Protein AF-A0A965HFL8-F1 (afdb_monomer_lite)

Structure (mmCIF, N/CA/C/O backbone):
data_AF-A0A965HFL8-F1
#
_entry.id   AF-A0A965HFL8-F1
#
loop_
_atom_site.group_PDB
_atom_site.id
_atom_site.type_symbol
_atom_site.label_atom_id
_atom_site.label_alt_id
_atom_site.label_comp_id
_atom_site.label_asym_id
_atom_site.label_entity_id
_atom_site.label_seq_id
_atom_site.pdbx_PDB_ins_code
_atom_site.Cartn_x
_atom_site.Cartn_y
_atom_site.Cartn_z
_atom_site.occupancy
_atom_site.B_iso_or_equiv
_atom_site.auth_seq_id
_atom_site.auth_comp_id
_atom_site.auth_asym_id
_atom_site.auth_atom_id
_atom_site.pdbx_PDB_model_num
ATOM 1 N N . ALA A 1 1 ? 2.613 7.254 3.448 1.00 49.25 1 ALA A N 1
ATOM 2 C CA . ALA A 1 1 ? 1.411 8.092 3.660 1.00 49.25 1 ALA A CA 1
ATOM 3 C C . ALA A 1 1 ? 0.182 7.669 2.830 1.00 49.25 1 ALA A C 1
ATOM 5 O O . ALA A 1 1 ? -0.913 8.074 3.187 1.00 49.25 1 ALA A O 1
ATOM 6 N N . GLY A 1 2 ? 0.302 6.844 1.773 1.00 63.47 2 GLY A N 1
ATOM 7 C CA . GLY A 1 2 ? -0.849 6.484 0.918 1.00 63.47 2 GLY A CA 1
ATOM 8 C C . GLY A 1 2 ? -1.919 5.583 1.558 1.00 63.47 2 GLY A C 1
ATOM 9 O O . GLY A 1 2 ? -3.100 5.767 1.286 1.00 63.47 2 GLY A O 1
ATOM 10 N N . GLY A 1 3 ? -1.536 4.658 2.448 1.00 82.75 3 GLY A N 1
ATOM 11 C CA . GLY A 1 3 ? -2.465 3.659 2.999 1.00 82.75 3 GLY A CA 1
ATOM 12 C C . GLY A 1 3 ? -3.635 4.240 3.803 1.00 82.75 3 GLY A C 1
ATOM 13 O O . GLY A 1 3 ? -4.734 3.706 3.750 1.00 82.75 3 GLY A O 1
ATOM 14 N N . ILE A 1 4 ? -3.449 5.367 4.494 1.00 90.31 4 ILE A N 1
ATOM 15 C CA . ILE A 1 4 ? -4.495 5.965 5.349 1.00 90.31 4 ILE A CA 1
ATOM 16 C C . ILE A 1 4 ? -5.695 6.437 4.548 1.00 90.31 4 ILE A C 1
ATOM 18 O O . ILE A 1 4 ? -6.824 6.285 4.997 1.00 90.31 4 ILE A O 1
ATOM 22 N N . SER A 1 5 ? -5.462 6.969 3.347 1.00 91.12 5 SER A N 1
ATOM 23 C CA . SER A 1 5 ? -6.560 7.422 2.496 1.00 91.12 5 SER A CA 1
ATOM 24 C C . SER A 1 5 ? -7.471 6.272 2.061 1.00 91.12 5 SER A C 1
ATOM 26 O O . SER A 1 5 ? -8.591 6.557 1.652 1.00 91.12 5 SER A O 1
ATOM 28 N N . VAL A 1 6 ? -6.986 5.027 2.094 1.00 93.31 6 VAL A N 1
ATOM 29 C CA . VAL A 1 6 ? -7.710 3.823 1.664 1.00 93.31 6 VAL A CA 1
ATOM 30 C C . VAL A 1 6 ? -8.285 3.070 2.866 1.00 93.31 6 VAL A C 1
ATOM 32 O O . VAL A 1 6 ? -9.464 2.732 2.866 1.00 93.31 6 VAL A O 1
ATOM 35 N N . PHE A 1 7 ? -7.463 2.805 3.887 1.00 94.06 7 PHE A N 1
ATOM 36 C CA . PHE A 1 7 ? -7.832 1.937 5.009 1.00 94.06 7 PHE A CA 1
ATOM 37 C C . PHE A 1 7 ? -8.594 2.648 6.125 1.00 94.06 7 PHE A C 1
ATOM 39 O O . PHE A 1 7 ? -9.350 1.989 6.827 1.00 94.06 7 PHE A O 1
ATOM 46 N N . SER A 1 8 ? -8.408 3.960 6.310 1.00 93.94 8 SER A N 1
ATOM 47 C CA . SER A 1 8 ? -9.190 4.666 7.324 1.00 93.94 8 SER A CA 1
ATOM 48 C C . SER A 1 8 ? -10.638 4.810 6.871 1.00 93.94 8 SER A C 1
ATOM 50 O O . SER A 1 8 ? -10.878 5.155 5.712 1.00 93.94 8 SER A O 1
ATOM 52 N N . SER A 1 9 ? -11.579 4.633 7.799 1.00 95.06 9 SER A N 1
ATOM 53 C CA . SER A 1 9 ? -13.018 4.769 7.550 1.00 95.06 9 SER A CA 1
ATOM 54 C C . SER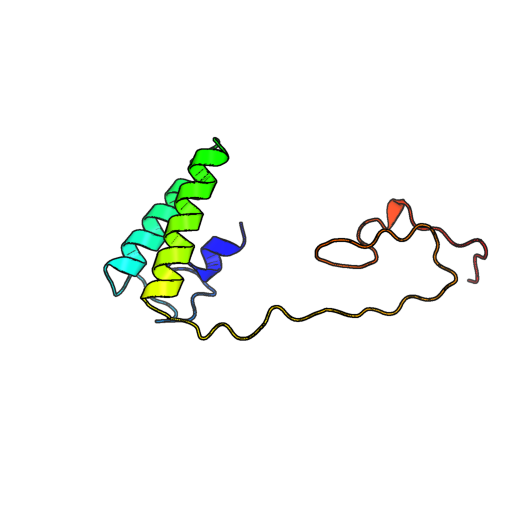 A 1 9 ? -13.368 6.119 6.911 1.00 95.06 9 SER A C 1
ATOM 56 O O . SER A 1 9 ? -14.156 6.197 5.974 1.00 95.06 9 SER A O 1
ATOM 58 N N . LYS A 1 10 ? -12.704 7.198 7.343 1.00 93.62 10 LYS A N 1
ATOM 59 C CA . LYS A 1 10 ? -12.908 8.569 6.830 1.00 93.62 10 LYS A CA 1
ATOM 60 C C . LYS A 1 10 ? -12.005 8.913 5.641 1.00 93.62 10 LYS A C 1
ATOM 62 O O . LYS A 1 10 ? -11.884 10.081 5.262 1.00 93.62 10 LYS A O 1
ATOM 67 N N . GLY A 1 11 ? -11.294 7.927 5.099 1.00 92.19 11 GLY A N 1
ATOM 68 C CA . GLY A 1 11 ? -10.352 8.100 4.003 1.00 92.19 11 GLY A CA 1
ATOM 69 C C . GLY A 1 11 ? -11.059 8.451 2.694 1.00 92.19 11 GLY A C 1
ATOM 70 O O . GLY A 1 11 ? -12.080 7.872 2.341 1.00 92.19 11 GLY A O 1
ATOM 71 N N . ARG A 1 12 ? -10.480 9.371 1.913 1.00 92.25 12 ARG A N 1
ATOM 72 C CA . ARG A 1 12 ? -11.040 9.796 0.613 1.00 92.25 12 ARG A CA 1
ATOM 73 C C . ARG A 1 12 ? -11.174 8.655 -0.407 1.00 92.25 12 ARG A C 1
ATOM 75 O O . ARG A 1 12 ? -11.978 8.750 -1.325 1.00 92.25 12 ARG A O 1
ATOM 82 N N . LEU A 1 13 ? -10.339 7.625 -0.294 1.00 93.38 13 LEU A N 1
ATOM 83 C CA . LEU A 1 13 ? -10.289 6.471 -1.197 1.00 93.38 13 LEU A CA 1
ATOM 84 C C . LEU A 1 13 ? -10.831 5.199 -0.530 1.00 93.38 13 LEU A C 1
ATOM 86 O O . LEU A 1 13 ? -10.563 4.103 -1.020 1.00 93.38 13 LEU A O 1
ATOM 90 N N . HIS A 1 14 ? -11.554 5.335 0.579 1.00 94.25 14 HIS A N 1
ATOM 91 C CA . HIS A 1 14 ? -12.199 4.218 1.248 1.00 94.25 14 HIS A CA 1
ATOM 92 C C . HIS A 1 14 ? -13.309 3.636 0.363 1.00 94.25 14 HIS A C 1
ATOM 94 O O . HIS A 1 14 ? -14.143 4.386 -0.147 1.00 94.25 14 HIS A O 1
ATOM 100 N N . GLN A 1 15 ? -13.276 2.325 0.116 1.00 92.62 15 GLN A N 1
ATOM 101 C CA . GLN A 1 15 ? -14.110 1.704 -0.924 1.00 92.62 15 GLN A CA 1
ATOM 102 C C . GLN A 1 15 ? -15.352 1.006 -0.375 1.00 92.62 15 GLN A C 1
ATOM 104 O O . GLN A 1 15 ? -16.416 1.097 -0.984 1.00 92.62 15 GLN A O 1
ATOM 109 N N . TRP A 1 16 ? -15.236 0.307 0.754 1.00 92.06 16 TRP A N 1
ATOM 110 C CA . TRP A 1 16 ? -16.396 -0.272 1.425 1.00 92.06 16 TRP A CA 1
ATOM 111 C C . TRP A 1 16 ? -17.012 0.816 2.319 1.00 92.06 16 TRP A C 1
ATOM 113 O O . TRP A 1 16 ? -16.280 1.587 2.913 1.00 92.06 16 TRP A O 1
ATOM 123 N N . TYR A 1 17 ? -18.337 0.982 2.332 1.00 93.25 17 TYR A N 1
ATOM 124 C CA . TYR A 1 17 ? -19.014 2.112 3.008 1.00 93.25 17 TYR A CA 1
ATOM 125 C C . TYR A 1 17 ? -18.394 3.507 2.723 1.00 93.25 17 TYR A C 1
ATOM 127 O O . TYR A 1 17 ? -17.917 4.197 3.630 1.00 93.25 17 TYR A O 1
ATOM 135 N N . PRO A 1 18 ? -18.397 3.961 1.454 1.00 92.25 18 PRO A N 1
ATOM 136 C CA . PRO A 1 18 ? -17.708 5.185 1.052 1.00 92.25 18 PRO A CA 1
ATOM 137 C C . PRO A 1 18 ? -18.275 6.442 1.732 1.00 92.25 18 PRO A C 1
ATOM 139 O O . PRO A 1 18 ? -19.480 6.573 1.942 1.00 92.25 18 PRO A O 1
ATOM 142 N N . ASN A 1 19 ? -17.398 7.419 1.995 1.00 89.62 19 ASN A N 1
ATOM 143 C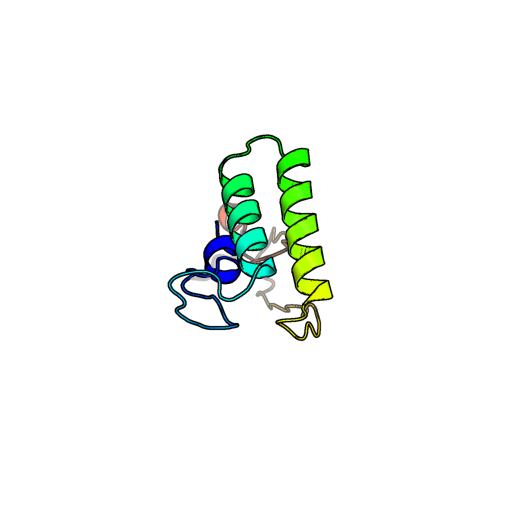 CA . ASN A 1 19 ? -17.716 8.718 2.615 1.00 89.62 19 ASN A CA 1
ATOM 144 C C . ASN A 1 19 ? -18.288 8.646 4.047 1.00 89.62 19 ASN A C 1
ATOM 146 O O . ASN A 1 19 ? -18.987 9.568 4.482 1.00 89.62 19 ASN A O 1
ATOM 150 N N . GLN A 1 20 ? -17.995 7.586 4.805 1.00 91.88 20 GLN A N 1
ATOM 151 C CA . GLN A 1 20 ? -18.433 7.487 6.196 1.00 91.88 20 GLN A CA 1
ATOM 152 C C . GLN A 1 20 ? -17.733 8.512 7.114 1.00 91.88 20 GLN A C 1
ATOM 154 O O . GLN A 1 20 ? -16.545 8.810 6.988 1.00 91.88 20 GLN A O 1
ATOM 159 N N . LYS A 1 21 ? -18.490 9.083 8.064 1.00 91.12 21 LYS A N 1
ATOM 160 C CA . LYS A 1 21 ? -17.967 10.048 9.056 1.00 91.12 21 LYS A CA 1
ATOM 161 C C . LYS A 1 21 ? -17.309 9.374 10.258 1.00 91.12 21 LYS A C 1
ATOM 163 O O . LYS A 1 21 ? -16.547 10.027 10.972 1.00 91.12 21 LYS A O 1
ATOM 168 N N . THR A 1 22 ? -17.647 8.120 10.513 1.00 94.31 22 THR A N 1
ATOM 169 C CA . THR A 1 22 ? -17.212 7.268 11.627 1.00 94.31 22 THR A CA 1
ATOM 170 C C . THR A 1 22 ? -17.252 5.821 11.140 1.00 94.31 22 THR A C 1
ATOM 172 O O . THR A 1 22 ? -18.077 5.551 10.269 1.00 94.31 22 THR A O 1
ATOM 175 N N . PRO A 1 23 ? -16.424 4.916 11.688 1.00 96.81 23 PRO A N 1
ATOM 176 C CA . PRO A 1 23 ? -16.449 3.504 11.307 1.00 96.81 23 PRO A CA 1
ATOM 177 C C . PRO A 1 23 ? -17.840 2.900 11.545 1.00 96.81 23 PRO A C 1
ATOM 179 O O . PRO A 1 23 ? -18.443 3.137 12.596 1.00 96.81 23 PRO A O 1
ATOM 182 N N . ALA A 1 24 ? -18.351 2.144 10.573 1.00 95.69 24 ALA A N 1
ATOM 183 C CA . ALA A 1 24 ? -19.652 1.481 10.644 1.00 95.69 24 ALA A CA 1
ATOM 184 C C . ALA A 1 24 ? -19.608 0.187 11.476 1.00 95.69 24 ALA A C 1
ATOM 186 O O . ALA A 1 24 ? -20.630 -0.252 12.005 1.00 95.69 24 ALA A O 1
ATOM 187 N N . THR A 1 25 ? -18.426 -0.411 11.618 1.00 97.00 25 THR A N 1
ATOM 188 C CA . THR A 1 25 ? -18.197 -1.690 12.297 1.00 97.00 25 THR A CA 1
ATOM 189 C C . THR A 1 25 ? -17.060 -1.607 13.321 1.00 97.00 25 THR A C 1
ATOM 191 O O . THR A 1 25 ? -16.220 -0.703 13.305 1.00 97.00 25 THR A O 1
ATOM 194 N N . ALA A 1 26 ? -17.008 -2.589 14.226 1.00 98.00 26 ALA A N 1
ATOM 195 C CA . ALA A 1 26 ? -15.950 -2.672 15.232 1.00 98.00 26 ALA A CA 1
ATOM 196 C C . ALA A 1 26 ? -14.564 -2.923 14.613 1.00 98.00 26 ALA A C 1
ATOM 198 O O . ALA A 1 26 ? -13.567 -2.376 15.087 1.00 98.00 26 ALA A O 1
ATOM 199 N N . TRP A 1 27 ? -14.489 -3.716 13.541 1.00 97.75 27 TRP A N 1
ATOM 200 C CA . TRP A 1 27 ? -13.220 -4.012 12.879 1.00 97.75 27 TRP A CA 1
ATOM 201 C C . TRP A 1 27 ? -12.679 -2.799 12.112 1.00 97.75 27 TRP A C 1
ATOM 203 O O . TRP A 1 27 ? -11.473 -2.558 12.131 1.00 97.75 27 TRP A O 1
ATOM 213 N N . GLU A 1 28 ? -13.547 -1.968 11.523 1.00 97.62 28 GLU A N 1
ATOM 214 C CA . GLU A 1 28 ? -13.132 -0.695 10.917 1.00 97.62 28 GLU A CA 1
ATOM 215 C C . GLU A 1 28 ? -12.568 0.263 11.967 1.00 97.62 28 GLU A C 1
ATOM 217 O O . GLU A 1 28 ? -11.531 0.884 11.740 1.00 97.62 28 GLU A O 1
ATOM 222 N N . ALA A 1 29 ? -13.204 0.345 13.142 1.00 98.06 29 ALA A N 1
ATOM 223 C CA . ALA A 1 29 ? -12.695 1.152 14.249 1.00 98.06 29 ALA A CA 1
ATOM 224 C C . ALA A 1 29 ? -11.307 0.676 14.710 1.00 98.06 29 ALA A C 1
ATOM 226 O O . ALA A 1 29 ? -10.435 1.495 15.011 1.00 98.06 29 ALA A O 1
ATOM 227 N N . ARG A 1 30 ? -11.076 -0.643 14.705 1.00 98.31 30 ARG A N 1
ATOM 228 C CA . ARG A 1 30 ? -9.766 -1.224 15.009 1.00 98.31 30 ARG A CA 1
ATOM 229 C C . ARG A 1 30 ? -8.724 -0.882 13.942 1.00 98.31 30 ARG A C 1
ATOM 231 O O . ARG A 1 30 ? -7.604 -0.517 14.292 1.00 98.31 30 ARG A O 1
ATOM 238 N N . ILE A 1 31 ? -9.077 -0.939 12.658 1.00 97.56 31 ILE A N 1
ATOM 239 C CA . ILE A 1 31 ? -8.181 -0.498 11.578 1.00 97.56 31 ILE A CA 1
ATOM 240 C C . ILE A 1 31 ? -7.841 0.989 11.731 1.00 97.56 31 ILE A C 1
ATOM 242 O O . ILE A 1 31 ? -6.667 1.346 11.639 1.00 97.56 31 ILE A O 1
ATOM 246 N N . ASP A 1 32 ? -8.819 1.854 12.013 1.00 97.19 32 ASP A N 1
ATOM 247 C CA . ASP A 1 32 ? -8.575 3.284 12.248 1.00 97.19 32 ASP A CA 1
ATOM 248 C C . ASP A 1 32 ? -7.560 3.520 13.383 1.00 97.19 32 ASP A C 1
ATOM 250 O O . ASP A 1 32 ? -6.629 4.322 13.237 1.00 97.19 32 ASP A O 1
ATOM 254 N N . GLU A 1 33 ? -7.700 2.795 14.497 1.00 97.75 33 GLU A N 1
ATOM 255 C CA . GLU A 1 33 ? -6.762 2.836 15.623 1.00 97.75 33 GLU A CA 1
ATOM 256 C C . GLU A 1 33 ? -5.348 2.409 15.197 1.00 97.75 33 GLU A C 1
ATOM 258 O O . GLU A 1 33 ? -4.383 3.151 15.410 1.00 97.75 33 GLU A O 1
ATOM 263 N N . LEU A 1 34 ? -5.219 1.249 14.546 1.00 97.62 34 LEU A N 1
ATOM 264 C CA . LEU A 1 34 ? -3.939 0.694 14.092 1.00 97.62 34 LEU A CA 1
ATOM 265 C C . LEU A 1 34 ? -3.236 1.614 13.087 1.00 97.62 34 LEU A C 1
ATOM 267 O O . LEU A 1 34 ? -2.028 1.850 13.187 1.00 97.62 34 LEU A O 1
ATOM 271 N N . MET A 1 35 ? -3.988 2.185 12.143 1.00 95.44 35 MET A N 1
ATOM 272 C CA . MET A 1 35 ? -3.459 3.126 11.154 1.00 95.44 35 MET A CA 1
ATOM 273 C C . MET A 1 35 ? -2.992 4.435 11.811 1.00 95.44 35 MET A C 1
ATOM 275 O O . MET A 1 35 ? -1.957 4.984 11.422 1.00 95.44 35 MET A O 1
ATOM 279 N N . SER A 1 36 ? -3.690 4.910 12.849 1.00 95.56 36 SER A N 1
ATOM 280 C CA . SER A 1 36 ? -3.254 6.051 13.669 1.00 95.56 36 SER A CA 1
ATOM 281 C C . SER A 1 36 ? -1.985 5.736 14.478 1.00 95.56 36 SER A C 1
ATOM 283 O O . SER A 1 36 ? -1.053 6.546 14.512 1.00 95.56 36 SER A O 1
ATOM 285 N N . LEU A 1 37 ? -1.892 4.546 15.085 1.00 96.25 37 LEU A N 1
ATOM 286 C CA . LEU A 1 37 ? -0.699 4.097 15.815 1.00 96.25 37 LEU A CA 1
ATOM 287 C C . LEU A 1 37 ? 0.524 3.980 14.899 1.00 96.25 37 LEU A C 1
ATOM 289 O O . LEU A 1 37 ? 1.622 4.401 15.277 1.00 96.25 37 LEU A O 1
ATOM 293 N N . GLN A 1 38 ? 0.336 3.474 13.678 1.00 94.75 38 GLN A N 1
ATOM 294 C CA . GLN A 1 38 ? 1.400 3.361 12.682 1.00 94.75 38 GLN A CA 1
ATOM 295 C C . GLN A 1 38 ? 2.028 4.725 12.348 1.00 94.75 38 GLN A C 1
ATOM 297 O O . GLN A 1 38 ? 3.244 4.800 12.173 1.00 94.75 38 GLN A O 1
ATOM 302 N N . LEU A 1 39 ? 1.237 5.805 12.296 1.00 91.75 39 LEU A N 1
ATOM 303 C CA . LEU A 1 39 ? 1.751 7.160 12.046 1.00 91.75 39 LEU A CA 1
ATOM 304 C C . LEU A 1 39 ? 2.614 7.713 13.178 1.00 91.75 39 LEU A C 1
ATOM 306 O O . LEU A 1 39 ? 3.514 8.509 12.924 1.00 91.75 39 LEU A O 1
ATOM 310 N N . ARG A 1 40 ? 2.299 7.346 14.422 1.00 94.81 40 ARG A N 1
ATOM 311 C CA . ARG A 1 40 ? 2.907 7.932 15.627 1.00 94.81 40 ARG A CA 1
ATOM 312 C C . ARG A 1 40 ? 4.086 7.123 16.158 1.00 94.81 40 ARG A C 1
ATOM 314 O O . ARG A 1 40 ? 4.826 7.603 17.008 1.00 94.81 40 ARG A O 1
ATOM 321 N N . THR A 1 41 ? 4.261 5.900 15.672 1.00 96.19 41 THR A N 1
ATOM 322 C CA . THR A 1 41 ? 5.302 4.984 16.143 1.00 96.19 41 THR A CA 1
ATOM 323 C C . THR A 1 41 ? 6.536 5.093 15.255 1.00 96.19 41 THR A C 1
ATOM 325 O O . THR A 1 41 ? 6.444 4.911 14.048 1.00 96.19 41 THR A O 1
ATOM 328 N N . LEU A 1 42 ? 7.710 5.367 15.828 1.00 95.56 42 LEU A N 1
ATOM 329 C CA . LEU A 1 42 ? 8.963 5.437 15.058 1.00 95.56 42 LEU A CA 1
ATOM 330 C C . LEU A 1 42 ? 9.630 4.064 14.900 1.00 95.56 42 LEU A C 1
ATOM 332 O O . LEU A 1 42 ? 10.192 3.765 13.842 1.00 95.56 42 LEU A O 1
ATOM 336 N N . ASP A 1 43 ? 9.501 3.209 15.917 1.00 97.62 43 ASP A N 1
ATOM 337 C CA . ASP A 1 43 ? 10.045 1.853 15.914 1.00 97.62 43 ASP A CA 1
ATOM 338 C C . ASP A 1 43 ? 9.444 1.013 14.775 1.00 97.62 43 ASP A C 1
ATOM 340 O O . ASP A 1 43 ? 8.225 0.855 14.650 1.00 97.62 43 ASP A O 1
ATOM 344 N N . TYR A 1 44 ? 10.309 0.508 13.894 1.00 96.31 44 TYR A N 1
ATOM 345 C CA . TYR A 1 44 ? 9.887 -0.202 12.688 1.00 96.31 44 TYR A CA 1
ATOM 346 C C . TYR A 1 44 ? 9.244 -1.568 12.988 1.00 96.31 44 TYR A C 1
ATOM 348 O O . TYR A 1 44 ? 8.138 -1.802 12.489 1.00 96.31 44 TYR A O 1
ATOM 356 N N . PRO A 1 45 ? 9.849 -2.454 13.808 1.00 97.88 45 PRO A N 1
ATOM 357 C CA . PRO A 1 45 ? 9.224 -3.721 14.184 1.00 97.88 45 PRO A CA 1
ATOM 358 C C . PRO A 1 45 ? 7.829 -3.543 14.788 1.00 97.88 45 PRO A C 1
ATOM 360 O O . PRO A 1 45 ? 6.908 -4.280 14.438 1.00 97.88 45 PRO A O 1
ATOM 363 N N . THR A 1 46 ? 7.646 -2.537 15.644 1.00 97.56 46 THR A N 1
ATOM 364 C CA . THR A 1 46 ? 6.344 -2.230 16.247 1.00 97.56 46 THR A CA 1
ATOM 365 C C . THR A 1 46 ? 5.338 -1.741 15.206 1.00 97.56 46 THR A C 1
ATOM 367 O O . THR A 1 46 ? 4.227 -2.263 15.142 1.00 97.56 46 THR A O 1
ATOM 370 N N . ARG A 1 47 ? 5.729 -0.813 14.318 1.00 96.44 47 ARG A N 1
ATOM 371 C CA . ARG A 1 47 ? 4.862 -0.366 13.209 1.00 96.44 47 ARG A CA 1
ATOM 372 C C . ARG A 1 47 ? 4.412 -1.504 12.301 1.00 96.44 47 ARG A C 1
ATOM 374 O O . ARG A 1 47 ? 3.267 -1.499 11.851 1.00 96.44 47 ARG A O 1
ATOM 381 N N . ARG A 1 48 ? 5.310 -2.450 12.014 1.00 96.62 48 ARG A N 1
ATOM 382 C CA . ARG A 1 48 ? 5.011 -3.606 11.167 1.00 96.62 48 ARG A CA 1
ATOM 383 C C . ARG A 1 48 ? 3.910 -4.468 11.784 1.00 96.62 48 ARG A C 1
ATOM 385 O O . ARG A 1 48 ? 2.949 -4.764 11.087 1.00 96.62 48 ARG A O 1
ATOM 392 N N . LYS A 1 49 ? 3.988 -4.764 13.087 1.00 98.06 49 LYS A N 1
ATOM 393 C CA . LYS A 1 49 ? 2.957 -5.546 13.796 1.00 98.06 49 LYS A CA 1
ATOM 394 C C . LYS A 1 49 ? 1.559 -4.938 13.658 1.00 98.06 49 LYS A C 1
ATOM 396 O O . LYS A 1 49 ? 0.606 -5.675 13.434 1.00 98.06 49 LYS A O 1
ATOM 401 N N . TYR A 1 50 ? 1.436 -3.610 13.729 1.00 97.75 50 TYR A N 1
ATOM 402 C CA . TYR A 1 50 ? 0.142 -2.950 13.526 1.00 97.75 50 TYR A CA 1
ATOM 403 C C . TYR A 1 50 ? -0.413 -3.180 12.120 1.00 97.75 50 TYR A C 1
ATOM 405 O O . TYR A 1 50 ? -1.603 -3.426 11.958 1.00 97.75 50 TYR A O 1
ATOM 413 N N . PHE A 1 51 ? 0.438 -3.118 11.093 1.00 96.62 51 PHE A N 1
ATOM 414 C CA . PHE A 1 51 ? -0.006 -3.351 9.720 1.00 96.62 51 PHE A CA 1
ATOM 415 C C . PHE A 1 51 ? -0.265 -4.831 9.415 1.00 96.62 51 PHE A C 1
ATOM 417 O O . PHE A 1 51 ? -1.132 -5.142 8.603 1.00 96.62 51 PHE A O 1
ATOM 424 N N . ASP A 1 52 ? 0.457 -5.743 10.064 1.00 98.00 52 ASP A N 1
ATOM 425 C CA . ASP A 1 52 ? 0.182 -7.180 9.989 1.00 98.00 52 ASP A CA 1
ATOM 426 C C . ASP A 1 52 ? -1.223 -7.485 10.546 1.00 98.00 52 ASP A C 1
ATOM 428 O O . ASP A 1 52 ? -1.970 -8.257 9.948 1.00 98.00 52 ASP A O 1
ATOM 432 N N . GLU A 1 53 ? -1.635 -6.815 11.630 1.00 98.38 53 GLU A N 1
ATOM 433 C CA . GLU A 1 53 ? -2.999 -6.927 12.167 1.00 98.38 53 GLU A CA 1
ATOM 434 C C . GLU A 1 53 ? -4.051 -6.333 11.215 1.00 98.38 53 GLU A C 1
ATOM 436 O O . GLU A 1 53 ? -5.077 -6.967 10.981 1.00 98.38 53 GLU A O 1
ATOM 441 N N . VAL A 1 54 ? -3.784 -5.177 10.591 1.00 97.44 54 VAL A N 1
ATOM 442 C CA . VAL A 1 54 ? -4.671 -4.624 9.546 1.00 97.44 54 VAL A CA 1
ATOM 443 C C . VAL A 1 54 ? -4.855 -5.626 8.403 1.00 97.44 54 VAL A C 1
ATOM 445 O O . VAL A 1 54 ? -5.984 -5.877 7.991 1.00 97.44 54 VAL A O 1
ATOM 448 N N . GLN A 1 55 ? -3.772 -6.235 7.908 1.00 96.69 55 GLN A N 1
ATOM 449 C CA . GLN A 1 55 ? -3.845 -7.243 6.844 1.00 96.69 55 GLN A CA 1
ATOM 450 C C . GLN A 1 55 ? -4.652 -8.474 7.265 1.00 96.69 55 GLN A C 1
ATOM 452 O O . GLN A 1 55 ? -5.424 -8.991 6.460 1.00 96.69 55 GLN A O 1
ATOM 457 N N . LYS A 1 56 ? -4.515 -8.914 8.521 1.00 98.19 56 LYS A N 1
ATOM 458 C CA . LYS A 1 56 ? -5.323 -10.007 9.067 1.00 98.19 56 LYS A CA 1
ATOM 459 C C . LYS A 1 56 ? -6.812 -9.660 9.062 1.00 98.19 56 LYS A C 1
ATOM 461 O O . LYS A 1 56 ? -7.591 -10.425 8.511 1.00 98.19 56 LYS A O 1
ATOM 466 N N . ILE A 1 57 ? -7.192 -8.493 9.586 1.00 98.00 57 ILE A N 1
ATOM 467 C CA . ILE A 1 57 ? -8.595 -8.045 9.597 1.00 98.00 57 ILE A CA 1
ATOM 468 C C . ILE A 1 57 ? -9.159 -7.986 8.170 1.00 98.00 57 ILE A C 1
ATOM 470 O O . ILE A 1 57 ? -10.244 -8.493 7.913 1.00 98.00 57 ILE A O 1
ATOM 474 N N . MET A 1 58 ? -8.405 -7.431 7.216 1.00 96.44 58 MET A N 1
ATOM 475 C CA . MET A 1 58 ? -8.820 -7.381 5.807 1.00 96.44 58 MET A CA 1
ATOM 476 C C . MET A 1 58 ? -9.009 -8.779 5.193 1.00 96.44 58 MET A C 1
ATOM 478 O O . MET A 1 58 ? -9.848 -8.945 4.310 1.00 96.44 58 MET A O 1
ATOM 482 N N . SER A 1 59 ? -8.237 -9.773 5.641 1.00 96.19 59 SER A N 1
ATOM 483 C CA . SER A 1 59 ? -8.379 -11.169 5.214 1.00 96.19 59 SER A CA 1
ATOM 484 C C . SER A 1 59 ? -9.575 -11.869 5.859 1.00 96.19 59 SER A C 1
ATOM 486 O O . SER A 1 59 ? -10.180 -12.712 5.205 1.00 96.19 59 SER A O 1
ATOM 488 N N . ASP A 1 60 ? -9.890 -11.555 7.116 1.00 97.50 60 ASP A N 1
ATOM 489 C CA . ASP A 1 60 ? -10.990 -12.179 7.859 1.00 97.50 60 ASP A CA 1
ATOM 490 C C . ASP A 1 60 ? -12.352 -11.606 7.417 1.00 97.50 60 ASP A C 1
ATOM 492 O O . ASP A 1 60 ? -13.304 -12.352 7.202 1.00 97.50 60 ASP A O 1
ATOM 496 N N . GLU A 1 61 ? -12.434 -10.286 7.221 1.00 97.31 61 GLU A N 1
ATOM 497 C CA . GLU A 1 61 ? -13.673 -9.574 6.864 1.00 97.31 61 GLU A CA 1
ATOM 498 C C . GLU A 1 61 ? -13.913 -9.518 5.347 1.00 97.31 61 GLU A C 1
ATOM 500 O O . GLU A 1 61 ? -15.037 -9.327 4.884 1.00 97.31 61 GLU A O 1
ATOM 505 N N . THR A 1 62 ? -12.864 -9.706 4.541 1.00 95.69 62 THR A N 1
ATOM 506 C CA . THR A 1 62 ? -12.925 -9.774 3.068 1.00 95.69 62 THR A CA 1
ATOM 507 C C . THR A 1 62 ? -13.674 -8.616 2.372 1.00 95.69 62 THR A C 1
ATOM 509 O O . THR A 1 62 ? -14.432 -8.855 1.430 1.00 95.69 62 THR A O 1
ATOM 512 N N . PRO A 1 63 ? -13.456 -7.331 2.736 1.00 95.00 63 PRO A N 1
ATOM 513 C CA . PRO A 1 63 ? -14.114 -6.212 2.045 1.00 95.00 63 PRO A CA 1
ATOM 514 C C . PRO A 1 63 ? -13.655 -6.060 0.582 1.00 95.00 63 PRO A C 1
ATOM 516 O O . PRO A 1 63 ? -14.282 -5.342 -0.197 1.00 95.00 63 PRO A O 1
ATOM 519 N N . TYR A 1 64 ? -12.567 -6.737 0.198 1.00 93.62 64 TYR A N 1
ATOM 520 C CA . TYR A 1 64 ? -12.106 -6.871 -1.178 1.00 93.62 64 TYR A CA 1
ATOM 521 C C . TYR A 1 64 ? -11.937 -8.335 -1.567 1.00 93.62 64 TYR A C 1
ATOM 523 O O . TYR A 1 64 ? -11.512 -9.166 -0.766 1.00 93.62 64 TYR A O 1
ATOM 531 N N . ILE A 1 65 ? -12.143 -8.607 -2.854 1.00 93.00 65 ILE A N 1
ATOM 532 C CA . ILE A 1 65 ? -11.722 -9.853 -3.493 1.00 93.00 65 ILE A CA 1
ATOM 533 C C . ILE A 1 65 ? -10.359 -9.597 -4.141 1.00 93.00 65 ILE A C 1
ATOM 535 O O . ILE A 1 65 ? -10.263 -8.985 -5.206 1.00 93.00 65 ILE A O 1
ATOM 539 N N . TYR A 1 66 ? -9.290 -10.032 -3.478 1.00 90.69 66 TYR A N 1
ATOM 540 C CA . TYR A 1 66 ? -7.933 -9.925 -4.010 1.00 90.69 66 TYR A CA 1
ATOM 541 C C . TYR A 1 66 ? -7.713 -10.982 -5.100 1.00 90.69 66 TYR A C 1
ATOM 543 O O . TYR A 1 66 ? -7.850 -12.173 -4.842 1.00 90.69 66 TYR A O 1
ATOM 551 N N . LEU A 1 67 ? -7.381 -10.545 -6.319 1.00 93.12 67 LEU A N 1
ATOM 552 C CA . LEU A 1 67 ? -7.202 -11.439 -7.468 1.00 93.12 67 LEU A CA 1
ATOM 553 C C . LEU A 1 67 ? -5.734 -11.834 -7.663 1.00 93.12 67 LEU A C 1
ATOM 555 O O . LEU A 1 67 ? -5.334 -12.948 -7.345 1.00 93.12 67 LEU A O 1
ATOM 559 N N . VAL A 1 68 ? -4.926 -10.920 -8.205 1.00 93.19 68 VAL A N 1
ATOM 560 C CA . VAL A 1 68 ? -3.523 -11.164 -8.559 1.00 93.19 68 VAL A CA 1
ATOM 561 C C . VAL A 1 68 ? -2.683 -9.915 -8.331 1.00 93.19 68 VAL A C 1
ATOM 563 O O . VAL A 1 68 ? -3.163 -8.790 -8.482 1.00 93.19 68 VAL A O 1
ATOM 566 N N . THR A 1 69 ? -1.399 -10.112 -8.049 1.00 89.81 69 THR A N 1
ATOM 567 C CA . THR A 1 69 ? -0.395 -9.056 -8.200 1.00 89.81 69 THR A CA 1
ATOM 568 C C . THR A 1 69 ? 0.020 -9.016 -9.665 1.00 89.81 69 THR A C 1
ATOM 570 O O . THR A 1 69 ? 0.705 -9.919 -10.143 1.00 89.81 69 THR A O 1
ATOM 573 N N . ALA A 1 70 ? -0.445 -8.008 -10.402 1.00 88.38 70 ALA A N 1
ATOM 574 C CA . ALA A 1 70 ? -0.181 -7.908 -11.833 1.00 88.38 70 ALA A CA 1
ATOM 575 C C . ALA A 1 70 ? 1.306 -7.636 -12.121 1.00 88.38 70 ALA A C 1
ATOM 577 O O . ALA A 1 70 ? 1.916 -6.757 -11.512 1.00 88.38 70 ALA A O 1
ATOM 578 N N . ASN A 1 71 ? 1.863 -8.346 -13.105 1.00 87.19 71 ASN A N 1
ATOM 579 C CA . ASN A 1 71 ? 3.152 -7.988 -13.692 1.00 87.19 71 ASN A CA 1
ATOM 580 C C . ASN A 1 71 ? 2.994 -6.723 -14.544 1.00 87.19 71 ASN A C 1
ATOM 582 O O . ASN A 1 71 ? 2.029 -6.595 -15.299 1.00 87.19 71 ASN A O 1
ATOM 586 N N . ALA A 1 72 ? 3.963 -5.813 -14.462 1.00 85.12 72 ALA A N 1
ATOM 587 C CA . ALA A 1 72 ? 4.046 -4.646 -15.331 1.00 85.12 72 ALA A CA 1
ATOM 588 C C . ALA A 1 72 ? 5.185 -4.828 -16.342 1.00 85.12 72 ALA A C 1
ATOM 590 O O . ALA A 1 72 ? 6.295 -5.206 -15.973 1.00 85.12 72 ALA A O 1
ATOM 591 N N . TYR A 1 73 ? 4.913 -4.523 -17.611 1.00 87.81 73 TYR A N 1
ATOM 592 C CA . TYR A 1 73 ? 5.899 -4.552 -18.688 1.00 87.81 73 TYR A CA 1
ATOM 593 C C . TYR A 1 73 ? 6.042 -3.149 -19.273 1.00 87.81 73 TYR A C 1
ATOM 595 O O . TYR A 1 73 ? 5.047 -2.490 -19.570 1.00 87.81 73 TYR A O 1
ATOM 603 N N . VAL A 1 74 ? 7.280 -2.694 -19.454 1.00 88.75 74 VAL A N 1
ATOM 604 C CA . VAL A 1 74 ? 7.599 -1.413 -20.096 1.00 88.75 74 VAL A CA 1
ATOM 605 C C . VAL A 1 74 ? 8.686 -1.650 -21.137 1.00 88.75 74 VAL A C 1
ATOM 607 O O . VAL A 1 74 ? 9.659 -2.355 -20.880 1.00 88.75 74 VAL A O 1
ATOM 610 N N . GLY A 1 75 ? 8.525 -1.035 -22.308 1.00 90.12 75 GLY A N 1
ATOM 611 C CA . GLY A 1 75 ? 9.554 -0.979 -23.343 1.00 90.12 75 GLY A CA 1
ATOM 612 C C . GLY A 1 75 ? 10.363 0.313 -23.256 1.00 90.12 75 GLY A C 1
ATOM 613 O O . GLY A 1 75 ? 9.808 1.389 -23.038 1.00 90.12 75 GLY A O 1
ATOM 614 N N . LEU A 1 76 ? 11.673 0.217 -23.473 1.00 89.56 76 LEU A N 1
ATOM 615 C CA . LEU A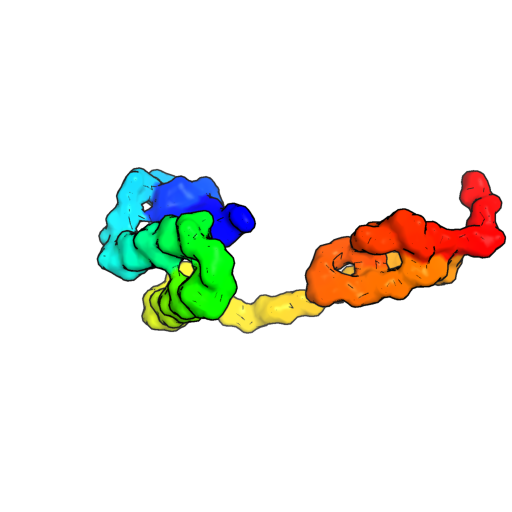 1 76 ? 12.569 1.367 -23.567 1.00 89.56 76 LEU A CA 1
ATOM 616 C C . LEU A 1 76 ? 13.493 1.195 -24.775 1.00 89.56 76 LEU A C 1
ATOM 618 O O . LEU A 1 76 ? 13.946 0.091 -25.068 1.00 89.56 76 LEU A O 1
ATOM 622 N N . LYS A 1 77 ? 13.759 2.290 -25.498 1.00 90.81 77 LYS A N 1
ATOM 623 C CA . LYS A 1 77 ? 14.672 2.266 -26.651 1.00 90.81 77 LYS A CA 1
ATOM 624 C C . LYS A 1 77 ? 16.075 1.849 -26.200 1.00 90.81 77 LYS A C 1
ATOM 626 O O . LYS A 1 77 ? 16.600 2.424 -25.250 1.00 90.81 77 LYS A O 1
ATOM 631 N N . GLU A 1 78 ? 16.717 0.962 -26.960 1.00 89.31 78 GLU A N 1
ATOM 632 C CA . GLU A 1 78 ? 18.038 0.389 -26.638 1.00 89.31 78 GLU A CA 1
ATOM 633 C C . GLU A 1 78 ? 19.168 1.430 -26.504 1.00 89.31 78 GLU A C 1
ATOM 635 O O . GLU A 1 78 ? 20.200 1.164 -25.882 1.00 89.31 78 GLU A O 1
ATOM 640 N N . ARG A 1 79 ? 18.975 2.642 -27.044 1.00 91.62 79 ARG A N 1
ATOM 641 C CA . ARG A 1 79 ? 19.939 3.746 -26.914 1.00 91.62 79 ARG A CA 1
ATOM 642 C C . ARG A 1 79 ? 20.202 4.158 -25.463 1.00 91.62 79 ARG A C 1
ATOM 644 O O . ARG A 1 79 ? 21.277 4.667 -25.172 1.00 91.62 79 ARG A O 1
ATOM 651 N N . TRP A 1 80 ? 19.229 3.958 -24.576 1.00 92.12 80 TRP A N 1
ATOM 652 C CA . TRP A 1 80 ? 19.346 4.329 -23.172 1.00 92.12 80 TRP A CA 1
ATOM 653 C C . TRP A 1 80 ? 20.114 3.258 -22.407 1.00 92.12 80 TRP A C 1
ATOM 655 O O . TRP A 1 80 ? 19.772 2.076 -22.456 1.00 92.12 80 TRP A O 1
ATOM 665 N N . LYS A 1 81 ? 21.167 3.680 -21.713 1.00 92.62 81 LYS A N 1
ATOM 666 C CA . LYS A 1 81 ? 22.068 2.818 -20.951 1.00 92.62 81 LYS A CA 1
ATOM 667 C C . LYS A 1 81 ? 21.983 3.138 -19.460 1.00 92.62 81 LYS A C 1
ATOM 669 O O . LYS A 1 81 ? 21.447 4.170 -19.066 1.00 92.62 81 LYS A O 1
ATOM 674 N N . ASN A 1 82 ? 22.520 2.217 -18.657 1.00 94.75 82 ASN A N 1
ATOM 675 C CA . ASN A 1 82 ? 22.524 2.274 -17.193 1.00 94.75 82 ASN A CA 1
ATOM 676 C C . ASN A 1 82 ? 21.123 2.261 -16.544 1.00 94.75 82 ASN A C 1
ATOM 678 O O . ASN A 1 82 ? 20.888 2.854 -15.495 1.00 94.75 82 ASN A O 1
ATOM 682 N N . ILE A 1 83 ? 20.174 1.559 -17.167 1.00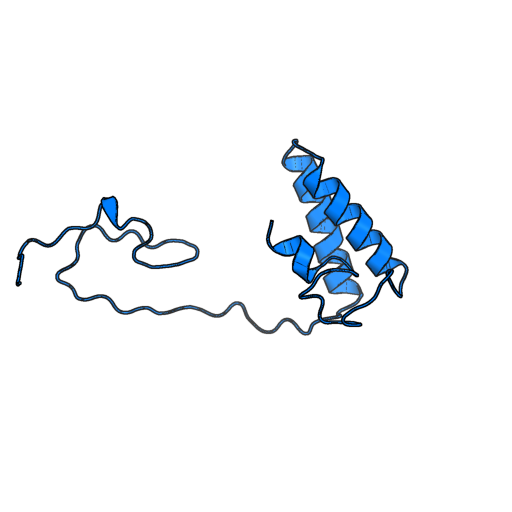 93.06 83 ILE A N 1
ATOM 683 C CA . ILE A 1 83 ? 18.833 1.362 -16.607 1.00 93.06 83 ILE A CA 1
ATOM 684 C C . ILE A 1 83 ? 18.920 0.349 -15.465 1.00 93.06 83 ILE A C 1
ATOM 686 O O . ILE A 1 83 ? 19.404 -0.768 -15.660 1.00 93.06 83 ILE A O 1
ATOM 690 N N . LYS A 1 84 ? 18.403 0.712 -14.291 1.00 92.44 84 LYS A N 1
ATOM 691 C CA . LYS A 1 84 ? 18.273 -0.192 -13.143 1.00 92.44 84 LYS A CA 1
ATOM 692 C C . LYS A 1 84 ? 16.802 -0.566 -12.990 1.00 92.44 84 LYS A C 1
ATOM 694 O O . LYS A 1 84 ? 15.966 0.319 -12.866 1.00 92.44 84 LYS A O 1
ATOM 699 N N . ILE A 1 85 ? 16.461 -1.855 -13.001 1.00 90.19 85 ILE A N 1
ATOM 700 C CA . ILE A 1 85 ? 15.059 -2.292 -12.876 1.00 90.19 85 ILE A CA 1
ATOM 701 C C . ILE A 1 85 ? 14.602 -2.075 -11.423 1.00 90.19 85 ILE A C 1
ATOM 703 O O . ILE A 1 85 ? 15.170 -2.708 -10.528 1.00 90.19 85 ILE A O 1
ATOM 707 N N . PRO A 1 86 ? 13.612 -1.201 -11.150 1.00 90.19 86 PRO A N 1
ATOM 708 C CA 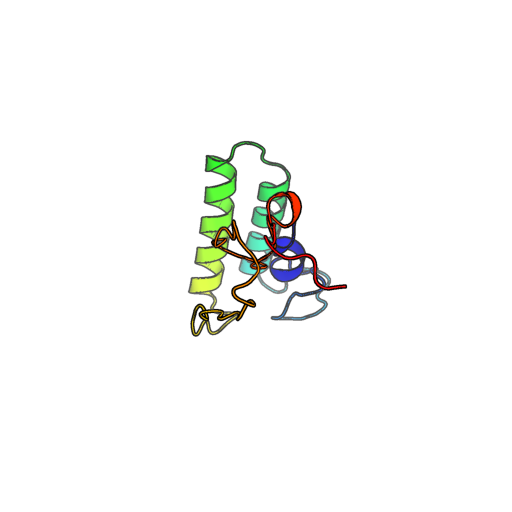. PRO A 1 86 ? 13.105 -1.028 -9.797 1.00 90.19 86 PRO A CA 1
ATOM 709 C C . PRO A 1 86 ? 12.138 -2.165 -9.426 1.00 90.19 86 PRO A C 1
ATOM 711 O O . PRO A 1 86 ? 11.444 -2.691 -10.297 1.00 90.19 86 PRO A O 1
ATOM 714 N N . PRO A 1 87 ? 12.004 -2.500 -8.130 1.00 83.75 87 PRO A N 1
ATOM 715 C CA . PRO A 1 87 ? 10.971 -3.428 -7.665 1.00 83.75 87 PRO A CA 1
ATOM 716 C C . PRO A 1 87 ? 9.548 -2.858 -7.812 1.00 83.75 87 PRO A C 1
ATOM 718 O O . PRO A 1 87 ? 8.587 -3.616 -7.891 1.00 83.75 87 PRO A O 1
ATOM 721 N N . LEU A 1 88 ? 9.402 -1.527 -7.838 1.00 84.44 88 LEU A N 1
ATOM 722 C CA . LEU A 1 88 ? 8.137 -0.826 -8.056 1.00 84.44 88 LEU A CA 1
ATOM 723 C C . LEU A 1 88 ? 8.404 0.548 -8.685 1.00 84.44 88 LEU A C 1
ATOM 725 O O . LEU A 1 88 ? 9.329 1.245 -8.274 1.00 84.44 88 LEU A O 1
ATOM 729 N N . GLY A 1 89 ? 7.551 0.969 -9.619 1.00 85.25 89 GLY A N 1
ATOM 730 C CA . GLY A 1 89 ? 7.577 2.317 -10.190 1.00 85.25 89 GLY A CA 1
ATOM 731 C C . GLY A 1 89 ? 8.121 2.379 -11.617 1.00 85.25 89 GLY A C 1
ATOM 732 O O . GLY A 1 89 ? 8.078 1.405 -12.363 1.00 85.25 89 GLY A O 1
ATOM 733 N N . SER A 1 90 ? 8.569 3.569 -12.017 1.00 88.31 90 SER A N 1
ATOM 734 C CA . SER A 1 90 ? 9.002 3.859 -13.388 1.00 88.31 90 SER A CA 1
ATOM 735 C C . SER A 1 90 ? 10.378 3.266 -13.703 1.00 88.31 90 SER A C 1
ATOM 737 O O . SER A 1 90 ? 11.290 3.386 -12.891 1.00 88.31 90 SER A O 1
ATOM 739 N N . LEU A 1 91 ? 10.576 2.730 -14.917 1.00 90.12 91 LEU A N 1
ATOM 740 C CA . LEU A 1 91 ? 11.899 2.278 -15.387 1.00 90.12 91 LEU A CA 1
ATOM 741 C C . LEU A 1 91 ? 12.961 3.387 -15.396 1.00 90.12 91 LEU A C 1
ATOM 743 O O . LEU A 1 91 ? 14.146 3.081 -15.399 1.00 90.12 91 LEU A O 1
ATOM 747 N N . VAL A 1 92 ? 12.549 4.657 -15.410 1.00 91.88 92 VAL A N 1
ATOM 748 C CA . VAL A 1 92 ? 13.456 5.815 -15.380 1.00 91.88 92 VAL A CA 1
ATOM 749 C C . VAL A 1 92 ? 13.563 6.439 -13.984 1.00 91.88 92 VAL A C 1
ATOM 751 O O . VAL A 1 92 ? 13.787 7.635 -13.861 1.00 91.88 92 VAL A O 1
ATOM 754 N N . TRP A 1 93 ? 13.364 5.664 -12.912 1.00 92.50 93 TRP A N 1
ATOM 755 C CA . TRP A 1 93 ? 13.516 6.168 -11.538 1.00 92.50 93 TRP A CA 1
ATOM 756 C C . TRP A 1 93 ? 14.932 6.693 -11.250 1.00 92.50 93 TRP A C 1
ATOM 758 O O . TRP A 1 93 ? 15.070 7.616 -10.457 1.00 92.50 93 TRP A O 1
ATOM 768 N N . ASN A 1 94 ? 15.950 6.127 -11.908 1.00 94.19 94 ASN A N 1
ATOM 769 C CA . ASN A 1 94 ? 17.349 6.550 -11.841 1.00 94.19 94 ASN A CA 1
ATOM 770 C C . ASN A 1 94 ? 17.738 7.426 -13.045 1.00 94.19 94 ASN A C 1
ATOM 772 O O . ASN A 1 94 ? 18.809 7.243 -13.624 1.00 94.19 94 ASN A O 1
ATOM 776 N N . LEU A 1 95 ? 16.835 8.321 -13.476 1.00 93.50 95 LEU A N 1
ATOM 777 C CA . LEU A 1 95 ? 16.994 9.167 -14.669 1.00 93.50 95 LEU A CA 1
ATOM 778 C C . LEU A 1 95 ? 18.327 9.928 -14.691 1.00 93.50 95 LEU A C 1
ATOM 780 O O . LEU A 1 95 ? 18.932 10.075 -15.748 1.00 93.50 95 LEU A O 1
ATOM 784 N N . ASP A 1 96 ? 18.766 10.388 -13.527 1.00 94.56 96 ASP A N 1
ATOM 785 C CA . ASP A 1 96 ? 20.017 11.100 -13.271 1.00 94.56 96 ASP A CA 1
ATOM 786 C C . ASP A 1 96 ? 21.273 10.286 -13.606 1.00 94.56 96 ASP A C 1
ATOM 788 O O . ASP A 1 96 ? 22.322 10.860 -13.894 1.00 94.56 96 ASP A O 1
ATOM 792 N N . GLU A 1 97 ? 21.165 8.959 -13.641 1.00 94.62 97 GLU A N 1
ATOM 793 C CA . GLU A 1 97 ? 22.257 8.073 -14.030 1.00 94.62 97 GLU A CA 1
ATOM 794 C C . GLU A 1 97 ? 22.119 7.522 -15.461 1.00 94.62 97 GLU A C 1
ATOM 796 O O . GLU A 1 97 ? 23.002 6.791 -15.929 1.00 94.62 97 GLU A O 1
ATOM 801 N N . LEU A 1 98 ? 21.013 7.813 -16.154 1.00 93.62 98 LEU A N 1
ATOM 802 C CA . LEU A 1 98 ? 20.791 7.334 -17.515 1.00 93.62 98 LEU A CA 1
ATOM 803 C C . LEU A 1 98 ? 21.617 8.146 -18.507 1.00 93.62 98 LEU A C 1
ATOM 805 O O . LEU A 1 98 ? 21.709 9.369 -18.435 1.00 93.62 98 LEU A O 1
ATOM 809 N N . TRP A 1 99 ? 22.163 7.461 -19.504 1.00 93.19 99 TRP A N 1
ATOM 810 C CA . TRP A 1 99 ? 22.925 8.109 -20.565 1.00 93.19 99 TRP A CA 1
ATOM 811 C C . TRP A 1 99 ? 22.685 7.436 -21.915 1.00 93.19 99 TRP A C 1
ATOM 813 O O . TRP A 1 99 ? 22.166 6.320 -22.001 1.00 93.19 99 TRP A O 1
ATOM 823 N N . THR A 1 100 ? 23.042 8.135 -22.991 1.00 92.75 100 THR A N 1
ATOM 824 C CA . THR A 1 100 ? 23.005 7.617 -24.363 1.00 92.75 100 THR A CA 1
ATOM 825 C C . THR A 1 100 ? 24.326 7.948 -25.057 1.00 92.75 100 THR A C 1
ATOM 827 O O . THR A 1 100 ? 24.782 9.087 -24.954 1.00 92.75 100 THR A O 1
ATOM 830 N N . PRO A 1 101 ? 24.962 6.995 -25.764 1.00 86.19 101 PRO A N 1
ATOM 831 C CA . PRO A 1 101 ? 26.207 7.250 -26.490 1.00 86.19 101 PRO A CA 1
ATOM 832 C C . PRO A 1 101 ? 26.008 8.180 -27.693 1.00 86.19 101 PRO A C 1
ATOM 834 O O . PRO A 1 101 ? 26.959 8.807 -28.147 1.00 86.19 101 PRO A O 1
ATOM 837 N N . MET A 1 102 ? 24.780 8.276 -28.213 1.00 74.88 102 MET A N 1
ATOM 838 C CA . MET A 1 102 ? 24.436 9.190 -29.298 1.00 74.88 102 MET A CA 1
ATOM 839 C C . MET A 1 102 ? 23.386 10.189 -28.830 1.00 74.88 102 MET A C 1
ATOM 841 O O . MET A 1 102 ? 22.251 9.814 -28.512 1.00 74.88 102 MET A O 1
ATOM 845 N N . PHE A 1 103 ? 23.764 11.465 -28.824 1.00 70.38 103 PHE A N 1
ATOM 846 C CA . PHE A 1 103 ? 22.822 12.572 -28.765 1.00 70.38 103 PHE A CA 1
ATOM 847 C C . PHE A 1 103 ? 22.295 12.806 -30.183 1.00 70.38 103 PHE A C 1
ATOM 849 O O . PHE A 1 103 ? 22.981 13.378 -31.025 1.00 70.38 103 PHE A O 1
ATOM 856 N N . THR A 1 104 ? 21.108 12.279 -30.476 1.00 64.88 104 THR A N 1
ATOM 857 C CA . THR A 1 104 ? 20.361 12.631 -31.691 1.00 64.88 104 THR A CA 1
ATOM 858 C C . THR A 1 104 ? 19.379 13.733 -31.297 1.00 64.88 104 THR A C 1
ATOM 860 O O . THR A 1 104 ? 18.480 13.417 -30.507 1.00 64.88 104 THR A O 1
ATOM 863 N N . PRO A 1 105 ? 19.589 14.992 -31.735 1.00 63.12 105 PRO A N 1
ATOM 864 C CA . PRO A 1 105 ? 18.636 16.072 -31.497 1.00 63.12 105 PRO A CA 1
ATOM 865 C C . PRO A 1 105 ? 17.280 15.799 -32.160 1.00 63.12 105 PRO A C 1
ATOM 867 O O . PRO A 1 105 ? 17.240 15.035 -33.154 1.00 63.12 105 PRO A O 1
#

Foldseek 3Di:
DPVCLDLAPCHCNDDPNHNDPHDPDPLNVLSNVLVVVLVVDPDPVVSVVSVVVSVVSCVVVVPDDDDDDDDDDDDDDPQKPPFDDDPDDDSCPVVVPIDGPDDDD

Radius of gyration: 20.08 Å; chains: 1; bounding box: 46×28×48 Å

Secondary structure (DSSP, 8-state):
--THHHHSTT-TT--SSTT-SS-SSHHHHHHHHHHHHHHH---HHHHHHHHHHHHHHHHHH-SS-------------TT-B-----SSS-TTTTGGG-B-S----

pLDDT: mean 91.86, std 7.88, range [49.25, 98.38]

Sequence (105 aa):
AGGISVFSSKGRLHQWYPNQKTPATAW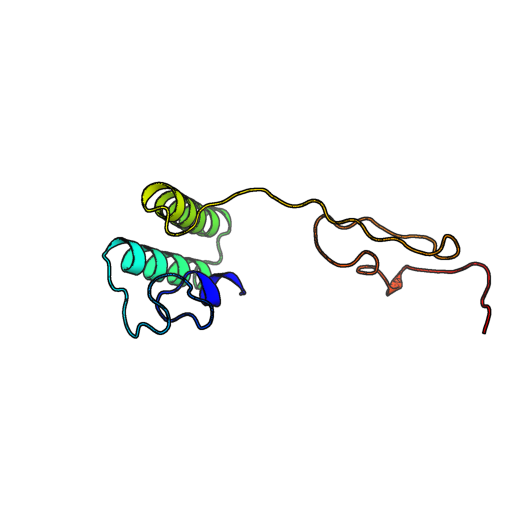EARIDELMSLQLRTLDYPTRRKYFDEVQKIMSDETPYIYLVTANAYVGLKERWKNIKIPPLGSLVWNLDELWTPMFTP